Protein AF-A0A645EIB6-F1 (afdb_monomer_lite)

InterPro domains:
  IPR008949 Isoprenoid synthase domain superfamily [G3DSA:1.10.600.10] (2-94)
  IPR008949 Isoprenoid synthase domain superfamily [SSF48576] (3-93)

Sequence (95 aa):
MCNKKTFLLINSLVKSNNEQKIILQKWLSATEYVPQEKIAAVKSVYDELGIRMYCEQQIEMYCERAENCLMQLNVPDERKLQLKDIIYNLREREV

pLDDT: mean 89.49, std 8.46, range [50.19, 95.94]

Radius of gyration: 18.67 Å; chains: 1; bounding box: 37×23×54 Å

Foldseek 3Di:
DDPDPDPLLVVLCVQDDPVLVVQSVCLNPDPDDDPVVSCVSSVVSSVVSVVVVVVLVVLVVVLVVQVVVLVPDPDPCVVCVVVNVVSVCSNPDDD

Structure (mmCIF, N/CA/C/O backbone):
data_AF-A0A645EIB6-F1
#
_entry.id   AF-A0A645EIB6-F1
#
loop_
_atom_site.group_PDB
_atom_site.id
_atom_site.type_symbol
_atom_site.label_atom_id
_atom_site.label_alt_id
_atom_site.label_comp_id
_atom_site.label_asym_id
_atom_site.label_entity_id
_atom_site.label_seq_id
_atom_site.pdbx_PDB_ins_code
_atom_site.Cartn_x
_atom_site.Cartn_y
_atom_site.Cartn_z
_atom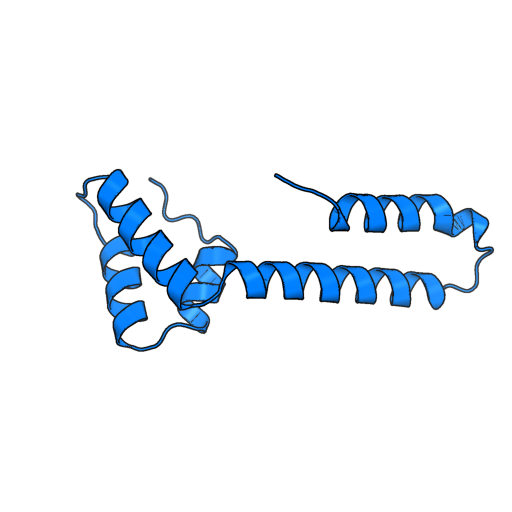_site.occupancy
_atom_site.B_iso_or_equiv
_atom_site.auth_seq_id
_atom_site.auth_comp_id
_atom_site.auth_asym_id
_atom_site.auth_atom_id
_atom_site.pdbx_PDB_model_num
ATOM 1 N N . MET A 1 1 ? 8.146 11.993 -15.883 1.00 51.78 1 MET A N 1
ATOM 2 C CA . MET A 1 1 ? 7.489 11.473 -14.658 1.00 51.78 1 MET A CA 1
ATOM 3 C C . MET A 1 1 ? 8.485 11.517 -13.507 1.00 51.78 1 MET A C 1
ATOM 5 O O . MET A 1 1 ? 9.574 10.979 -13.662 1.00 51.78 1 MET A O 1
ATOM 9 N N . CYS A 1 2 ? 8.160 12.169 -12.387 1.00 58.25 2 CYS A N 1
ATOM 10 C CA . CYS A 1 2 ? 9.039 12.209 -11.213 1.00 58.25 2 CYS A CA 1
ATOM 11 C C . CYS A 1 2 ? 9.128 10.815 -10.572 1.00 58.25 2 CYS A C 1
ATOM 13 O O . CYS A 1 2 ? 8.092 10.219 -10.281 1.00 58.25 2 CYS A O 1
ATOM 15 N N . ASN A 1 3 ? 10.341 10.309 -10.320 1.00 67.69 3 ASN A N 1
ATOM 16 C CA . ASN A 1 3 ? 10.599 9.060 -9.587 1.00 67.69 3 ASN A CA 1
ATOM 17 C C . ASN A 1 3 ? 10.260 9.224 -8.093 1.00 67.69 3 ASN A C 1
ATOM 19 O O . ASN A 1 3 ? 11.132 9.190 -7.222 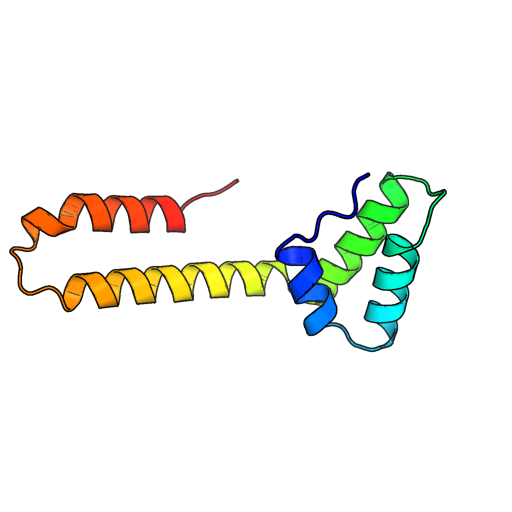1.00 67.69 3 ASN A O 1
ATOM 23 N N . LYS A 1 4 ? 8.984 9.485 -7.791 1.00 76.25 4 LYS A N 1
ATOM 24 C CA . LYS A 1 4 ? 8.501 9.686 -6.428 1.00 76.25 4 LYS A CA 1
ATOM 25 C C . LYS A 1 4 ? 8.762 8.405 -5.641 1.00 76.25 4 LYS A C 1
ATOM 27 O O . LYS A 1 4 ? 8.378 7.320 -6.069 1.00 76.25 4 LYS A O 1
ATOM 32 N N . LYS A 1 5 ? 9.405 8.542 -4.483 1.00 85.31 5 LYS A N 1
ATOM 33 C CA . LYS A 1 5 ? 9.647 7.442 -3.541 1.00 85.31 5 LYS A CA 1
ATOM 34 C C . LYS A 1 5 ? 8.326 7.063 -2.861 1.00 85.31 5 LYS A C 1
ATOM 36 O O . LYS A 1 5 ? 8.062 7.470 -1.735 1.00 85.31 5 LYS A O 1
ATOM 41 N N . THR A 1 6 ? 7.444 6.387 -3.594 1.00 89.81 6 THR A N 1
ATOM 42 C CA . THR A 1 6 ? 6.129 5.955 -3.106 1.00 89.81 6 THR A CA 1
ATOM 43 C C . THR A 1 6 ? 6.242 4.672 -2.291 1.00 89.81 6 THR A C 1
ATOM 45 O O . THR A 1 6 ? 7.188 3.904 -2.456 1.00 89.81 6 THR A O 1
ATOM 48 N N . PHE A 1 7 ? 5.243 4.412 -1.445 1.00 88.69 7 PHE A N 1
ATOM 49 C CA . PHE A 1 7 ? 5.145 3.163 -0.688 1.00 88.69 7 PHE A CA 1
ATOM 50 C C . PHE A 1 7 ? 5.238 1.931 -1.602 1.00 88.69 7 PHE A C 1
ATOM 52 O O . PHE A 1 7 ? 6.006 1.017 -1.315 1.00 88.69 7 PHE A O 1
ATOM 59 N N . LEU A 1 8 ? 4.523 1.947 -2.735 1.00 89.62 8 LEU A N 1
ATOM 60 C CA . LEU A 1 8 ? 4.552 0.876 -3.737 1.00 89.62 8 LEU A CA 1
ATOM 61 C C . LEU A 1 8 ? 5.975 0.624 -4.245 1.00 89.62 8 LEU A C 1
ATOM 63 O O . LEU A 1 8 ? 6.452 -0.507 -4.207 1.00 89.62 8 LEU A O 1
ATOM 67 N N . LEU A 1 9 ? 6.682 1.681 -4.654 1.00 90.81 9 LEU A N 1
ATOM 68 C CA . LEU A 1 9 ? 8.025 1.558 -5.213 1.00 90.81 9 LEU A CA 1
ATOM 69 C C . LEU A 1 9 ? 9.033 1.052 -4.178 1.00 90.81 9 LEU A C 1
ATOM 71 O O . LEU A 1 9 ? 9.823 0.158 -4.472 1.00 90.81 9 LEU A O 1
ATOM 75 N N . ILE A 1 10 ? 9.000 1.607 -2.964 1.00 91.88 10 ILE A N 1
ATOM 76 C CA . ILE A 1 10 ? 9.918 1.220 -1.886 1.00 91.88 10 ILE A CA 1
ATOM 77 C C . ILE A 1 10 ? 9.718 -0.256 -1.534 1.00 91.88 10 ILE A C 1
ATOM 79 O O . ILE A 1 10 ? 10.686 -1.014 -1.505 1.00 91.88 10 ILE A O 1
ATOM 83 N N . ASN A 1 11 ? 8.472 -0.688 -1.325 1.00 91.69 11 ASN A N 1
ATOM 84 C CA . ASN A 1 11 ? 8.190 -2.082 -0.980 1.00 91.69 11 ASN A CA 1
ATOM 85 C C . ASN A 1 11 ? 8.507 -3.037 -2.134 1.00 91.69 11 ASN A C 1
ATOM 87 O O . ASN A 1 11 ? 9.007 -4.132 -1.887 1.00 91.69 11 ASN A O 1
ATOM 91 N N . SER A 1 12 ? 8.313 -2.608 -3.381 1.00 91.50 12 SER A N 1
ATOM 92 C CA . SER A 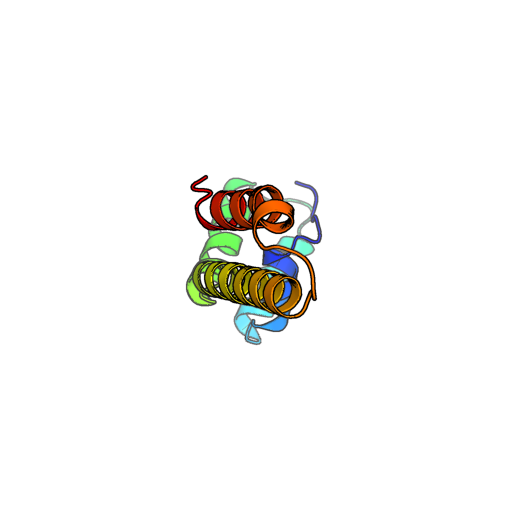1 12 ? 8.710 -3.395 -4.553 1.00 91.50 12 SER A CA 1
ATOM 93 C C . SER A 1 12 ? 10.219 -3.590 -4.622 1.00 91.50 12 SER A C 1
ATOM 95 O O . SER A 1 12 ? 10.684 -4.698 -4.862 1.00 91.50 12 SER A O 1
ATOM 97 N N . LEU A 1 13 ? 11.014 -2.555 -4.340 1.00 91.25 13 LEU A N 1
ATOM 98 C CA . LEU A 1 13 ? 12.477 -2.664 -4.292 1.00 91.25 13 LEU A CA 1
ATOM 99 C C . LEU A 1 13 ? 12.966 -3.565 -3.148 1.00 91.25 13 LEU A C 1
ATOM 101 O O . LEU A 1 13 ? 13.962 -4.268 -3.305 1.00 91.25 13 LEU A O 1
ATOM 105 N N . VAL A 1 14 ? 12.276 -3.562 -2.006 1.00 92.12 14 VAL A N 1
ATOM 106 C CA . VAL A 1 14 ? 12.617 -4.426 -0.864 1.00 92.12 14 VAL A CA 1
ATOM 107 C C . VAL A 1 14 ? 12.294 -5.893 -1.161 1.00 92.12 14 VAL A C 1
ATOM 109 O O . VAL A 1 14 ? 13.102 -6.764 -0.847 1.00 92.12 14 VAL A O 1
ATOM 112 N N . LYS A 1 15 ? 11.137 -6.165 -1.775 1.00 91.06 15 LYS A N 1
ATOM 113 C CA . LYS A 1 15 ? 10.627 -7.527 -2.014 1.00 91.06 15 LYS A CA 1
ATOM 114 C C . LYS A 1 15 ? 11.097 -8.161 -3.325 1.00 91.06 15 LYS A C 1
ATOM 116 O O . LYS A 1 15 ? 10.954 -9.366 -3.487 1.00 91.06 15 LYS A O 1
ATOM 121 N N . SER A 1 16 ? 11.650 -7.375 -4.245 1.00 93.62 16 SER A N 1
ATOM 122 C CA . SER A 1 16 ? 12.102 -7.860 -5.551 1.00 93.62 16 SER A CA 1
ATOM 123 C C . SER A 1 16 ? 13.293 -8.805 -5.473 1.00 93.62 16 SER A C 1
ATOM 125 O O . SER A 1 16 ? 14.252 -8.594 -4.716 1.00 93.62 16 SER A O 1
ATOM 127 N N . ASN A 1 17 ? 13.247 -9.824 -6.331 1.00 93.44 17 ASN A N 1
ATOM 128 C CA . ASN A 1 17 ? 14.410 -10.635 -6.659 1.00 93.44 17 ASN A CA 1
ATOM 129 C C . ASN A 1 17 ? 15.405 -9.830 -7.525 1.00 93.44 17 ASN A C 1
ATOM 131 O O . ASN A 1 17 ? 15.168 -8.671 -7.878 1.00 93.44 17 ASN A O 1
ATOM 135 N N . ASN A 1 18 ? 16.547 -10.430 -7.863 1.00 93.06 18 ASN A N 1
ATOM 136 C CA . ASN A 1 18 ? 17.600 -9.731 -8.605 1.00 93.06 18 ASN A CA 1
ATOM 137 C C . ASN A 1 18 ? 17.148 -9.270 -10.003 1.00 93.06 18 ASN A C 1
ATOM 139 O O . ASN A 1 18 ? 17.478 -8.156 -10.403 1.00 93.06 18 ASN A O 1
ATOM 143 N N . GLU A 1 19 ? 16.360 -10.072 -10.720 1.00 92.94 19 GLU A N 1
ATOM 144 C CA . GLU A 1 19 ? 15.870 -9.737 -12.065 1.00 92.94 19 GLU A CA 1
ATOM 145 C C . GLU A 1 19 ? 14.891 -8.557 -12.026 1.00 92.94 19 GLU A C 1
ATOM 147 O O . GLU A 1 19 ? 15.048 -7.569 -12.747 1.00 92.94 19 GLU A O 1
ATOM 152 N N . GLN A 1 20 ? 13.937 -8.598 -11.099 1.00 92.81 20 GLN A N 1
ATOM 153 C CA . GLN A 1 20 ? 12.963 -7.531 -10.878 1.00 92.81 20 GLN A CA 1
ATOM 154 C C . GLN A 1 20 ? 13.638 -6.230 -10.427 1.00 92.81 20 GLN A C 1
ATOM 156 O O . GLN A 1 20 ? 13.257 -5.147 -10.874 1.00 92.81 20 GLN A O 1
ATOM 161 N N . LYS A 1 21 ? 14.687 -6.310 -9.593 1.00 93.12 21 LYS A N 1
ATOM 162 C CA . LYS A 1 21 ? 15.492 -5.139 -9.204 1.00 93.12 21 LYS A CA 1
ATOM 163 C C . LYS A 1 21 ? 16.166 -4.491 -10.402 1.00 93.12 21 LYS A C 1
ATOM 165 O O . LYS A 1 21 ? 16.135 -3.267 -10.499 1.00 93.12 21 LYS A O 1
ATOM 170 N N . ILE A 1 22 ? 16.737 -5.280 -11.310 1.00 93.50 22 ILE A N 1
ATOM 171 C CA . ILE A 1 22 ? 17.366 -4.766 -12.534 1.00 93.50 22 ILE A CA 1
ATOM 172 C C . ILE A 1 22 ? 16.328 -4.030 -13.389 1.00 93.50 22 ILE A C 1
ATOM 174 O O . ILE A 1 22 ? 16.586 -2.909 -13.831 1.00 93.50 22 ILE A O 1
ATOM 178 N N . ILE A 1 23 ? 15.133 -4.607 -13.562 1.00 91.44 23 ILE A N 1
ATOM 179 C CA . ILE A 1 23 ? 14.034 -3.975 -14.308 1.00 91.44 23 ILE A CA 1
ATOM 180 C C . ILE A 1 23 ? 13.627 -2.648 -13.652 1.00 91.44 23 ILE A C 1
ATOM 182 O O . ILE A 1 23 ? 13.578 -1.615 -14.325 1.00 91.44 23 ILE A O 1
ATOM 186 N N . LEU A 1 24 ? 13.379 -2.640 -12.338 1.00 91.50 24 LEU A N 1
ATOM 187 C CA . LEU A 1 24 ? 12.999 -1.428 -11.607 1.00 91.50 24 LEU A CA 1
ATOM 188 C C . LEU A 1 24 ? 14.092 -0.356 -11.684 1.00 91.50 24 LEU A C 1
ATOM 190 O O . LEU A 1 24 ? 13.794 0.804 -11.962 1.00 91.50 24 LEU A O 1
ATOM 194 N N . GLN A 1 25 ? 15.359 -0.727 -11.488 1.00 91.38 25 GLN A N 1
ATOM 195 C CA . GLN A 1 25 ? 16.486 0.204 -11.559 1.00 91.38 25 GLN A CA 1
ATOM 196 C C . GLN A 1 25 ? 16.652 0.799 -12.956 1.00 91.38 25 GLN A C 1
ATOM 198 O O . GLN A 1 25 ? 16.816 2.013 -13.057 1.00 91.38 25 GLN A O 1
ATOM 203 N N . LYS A 1 26 ? 16.522 -0.011 -14.018 1.00 91.94 26 LYS A N 1
ATOM 204 C CA . LYS A 1 26 ? 16.535 0.459 -15.413 1.00 91.94 26 LYS A CA 1
ATOM 205 C C . LYS A 1 26 ? 15.500 1.563 -15.631 1.00 91.94 26 LYS A C 1
ATOM 207 O O . LYS A 1 26 ? 15.813 2.609 -16.191 1.00 91.94 26 LYS A O 1
ATOM 212 N N . TRP A 1 27 ? 14.268 1.358 -15.167 1.00 90.94 27 TRP A N 1
ATOM 213 C CA . TRP A 1 27 ? 13.198 2.345 -15.338 1.00 90.94 27 TRP A CA 1
ATOM 214 C C . TRP A 1 27 ? 13.336 3.572 -14.432 1.00 90.94 27 TRP A C 1
ATOM 216 O O . TRP A 1 27 ? 12.834 4.648 -14.775 1.00 90.94 27 TRP A O 1
ATOM 226 N N . LEU A 1 28 ? 13.998 3.439 -13.281 1.00 88.31 28 LEU A N 1
ATOM 227 C CA . LEU A 1 28 ? 14.288 4.557 -12.383 1.00 88.31 28 LEU A CA 1
ATOM 228 C C . LEU A 1 28 ? 15.434 5.437 -12.894 1.00 88.31 28 LEU A C 1
ATOM 230 O O . LEU A 1 28 ? 15.372 6.649 -12.698 1.00 88.31 28 LEU A O 1
ATOM 234 N N . SER A 1 29 ? 16.445 4.867 -13.548 1.00 88.50 29 SER A N 1
ATOM 235 C CA . SER A 1 29 ? 17.580 5.618 -14.101 1.00 88.50 29 SER A CA 1
ATOM 236 C C . SER A 1 29 ? 17.344 6.151 -15.517 1.00 88.50 29 SER A C 1
ATOM 238 O O . SER A 1 29 ? 18.067 7.049 -15.942 1.00 88.50 29 SER A O 1
ATOM 240 N N . ALA A 1 30 ? 16.338 5.641 -16.236 1.00 88.50 30 ALA A N 1
ATOM 241 C CA . ALA A 1 30 ? 16.009 6.093 -17.584 1.00 88.50 30 ALA A CA 1
ATOM 242 C C . ALA A 1 30 ? 15.690 7.600 -17.625 1.00 88.50 30 ALA A C 1
ATOM 244 O O . ALA A 1 30 ? 14.780 8.079 -16.941 1.00 88.50 30 ALA A O 1
ATOM 245 N N . THR A 1 31 ? 16.427 8.334 -18.458 1.00 82.62 31 THR A N 1
ATOM 246 C CA . THR A 1 31 ? 16.225 9.764 -18.739 1.00 82.62 31 THR A CA 1
ATOM 247 C C . THR A 1 31 ? 15.290 9.983 -19.926 1.00 82.62 31 THR A C 1
ATOM 249 O O . THR A 1 31 ? 14.465 10.892 -19.891 1.00 82.62 31 THR A O 1
ATOM 252 N N . GLU A 1 32 ? 15.362 9.102 -20.925 1.00 84.81 32 GLU A N 1
ATOM 253 C CA . GLU A 1 32 ? 14.504 9.077 -22.110 1.00 84.81 32 GLU A CA 1
ATOM 254 C C . GLU A 1 32 ? 13.740 7.753 -22.159 1.00 84.81 32 GLU A C 1
ATOM 256 O O . GLU A 1 32 ? 14.328 6.676 -22.062 1.00 84.81 32 GLU A O 1
ATOM 261 N N . TYR A 1 33 ? 12.413 7.827 -22.236 1.00 87.06 33 TYR A N 1
ATOM 262 C CA . TYR A 1 33 ? 11.543 6.655 -22.289 1.00 87.06 33 TYR A CA 1
ATOM 263 C C . TYR A 1 33 ? 10.138 7.036 -22.744 1.00 87.06 33 TYR A C 1
ATOM 265 O O . TYR A 1 33 ? 9.675 8.155 -22.506 1.00 87.06 33 TYR A O 1
ATOM 273 N N . VAL A 1 34 ? 9.418 6.067 -23.309 1.00 88.62 34 VAL A N 1
ATOM 274 C CA . VAL A 1 34 ? 7.979 6.188 -23.541 1.00 88.62 34 VAL A CA 1
ATOM 275 C C . VAL A 1 34 ? 7.258 5.995 -22.200 1.00 88.62 34 VAL A C 1
ATOM 277 O O . VAL A 1 34 ? 7.403 4.944 -21.569 1.00 88.62 34 VAL A O 1
ATOM 280 N N . PRO A 1 35 ? 6.470 6.976 -21.715 1.00 86.75 35 PRO A N 1
ATOM 281 C CA . PRO A 1 35 ? 5.830 6.884 -20.403 1.00 86.75 35 PRO A CA 1
ATOM 282 C C . PRO A 1 35 ? 4.952 5.640 -20.230 1.00 86.75 35 PRO A C 1
ATOM 284 O O . PRO A 1 35 ? 4.959 5.036 -19.162 1.00 86.75 35 PRO A O 1
ATOM 287 N N . GLN A 1 36 ? 4.230 5.235 -21.277 1.00 89.56 36 GLN A N 1
ATOM 288 C CA . GLN A 1 36 ? 3.353 4.062 -21.239 1.00 89.56 36 GLN A CA 1
ATOM 289 C C . GLN A 1 36 ? 4.129 2.756 -21.042 1.00 89.56 36 GLN A C 1
ATOM 291 O O . GLN A 1 36 ? 3.718 1.930 -20.232 1.00 89.56 36 GLN A O 1
ATOM 296 N N . GLU A 1 37 ? 5.278 2.600 -21.702 1.00 91.06 37 GLU A N 1
ATOM 297 C CA . GLU A 1 37 ? 6.133 1.417 -21.549 1.00 91.06 37 GLU A CA 1
ATOM 298 C C . GLU A 1 37 ? 6.686 1.311 -20.127 1.00 91.06 37 GLU A C 1
ATOM 300 O O . GLU A 1 37 ? 6.639 0.242 -19.517 1.00 91.06 37 GLU A O 1
ATOM 305 N N . LYS A 1 38 ? 7.129 2.441 -19.555 1.00 89.50 38 LYS A N 1
ATOM 306 C CA . LYS A 1 38 ? 7.585 2.493 -18.161 1.00 89.50 38 LYS A CA 1
ATOM 307 C C . LYS A 1 38 ? 6.475 2.087 -17.195 1.00 89.50 38 LYS A C 1
ATOM 309 O O . LYS A 1 38 ? 6.720 1.304 -16.281 1.00 89.50 38 LYS A O 1
ATOM 314 N N . ILE A 1 39 ? 5.266 2.624 -17.375 1.00 89.94 39 ILE A N 1
ATOM 315 C CA . ILE A 1 39 ? 4.120 2.302 -16.514 1.00 89.94 39 ILE A CA 1
ATOM 316 C C . ILE A 1 39 ? 3.786 0.815 -16.619 1.00 89.94 39 ILE A C 1
ATOM 318 O O . ILE A 1 39 ? 3.643 0.168 -15.586 1.00 89.94 39 ILE A O 1
ATOM 322 N N . ALA A 1 40 ? 3.697 0.271 -17.835 1.00 92.88 40 ALA A N 1
ATOM 323 C CA . ALA A 1 40 ? 3.373 -1.134 -18.060 1.00 92.88 40 ALA A CA 1
ATOM 324 C C . ALA A 1 40 ? 4.407 -2.065 -17.411 1.00 92.88 40 ALA A C 1
ATOM 326 O O . ALA A 1 40 ? 4.037 -2.980 -16.677 1.00 92.88 40 ALA A O 1
ATOM 327 N N . ALA A 1 41 ? 5.698 -1.790 -17.606 1.00 91.56 41 ALA A N 1
ATOM 328 C CA . ALA A 1 41 ? 6.762 -2.616 -17.053 1.00 91.56 41 ALA A CA 1
ATOM 329 C C . ALA A 1 41 ? 6.836 -2.541 -15.519 1.00 91.56 41 ALA A C 1
ATOM 331 O O . ALA A 1 41 ? 6.943 -3.570 -14.857 1.00 91.56 41 ALA A O 1
ATOM 332 N N . VAL A 1 42 ? 6.736 -1.342 -14.931 1.00 91.25 42 VAL A N 1
ATOM 333 C CA . VAL A 1 42 ? 6.723 -1.186 -13.464 1.00 91.25 42 VAL A CA 1
ATOM 334 C C . VAL A 1 42 ? 5.474 -1.832 -12.858 1.00 91.25 42 VAL A C 1
ATOM 336 O O . VAL A 1 42 ? 5.570 -2.463 -11.809 1.00 91.25 42 VAL A O 1
ATOM 339 N N . LYS A 1 43 ? 4.317 -1.726 -13.526 1.00 91.69 43 LYS A N 1
ATOM 340 C CA . LYS A 1 43 ? 3.076 -2.370 -13.084 1.00 91.69 43 LYS A CA 1
ATOM 341 C C . LYS A 1 43 ? 3.179 -3.897 -13.122 1.00 91.69 43 LYS A C 1
ATOM 343 O O . LYS A 1 43 ? 2.812 -4.520 -12.137 1.00 91.69 43 LYS A O 1
ATOM 348 N N . SER A 1 44 ? 3.761 -4.479 -14.175 1.00 94.06 44 SER A N 1
ATOM 349 C CA . SER A 1 44 ? 4.012 -5.929 -14.248 1.00 94.06 44 SER A CA 1
ATOM 350 C C . SER A 1 44 ? 4.829 -6.419 -13.055 1.00 94.06 44 SER A C 1
ATOM 352 O O . SER A 1 44 ? 4.457 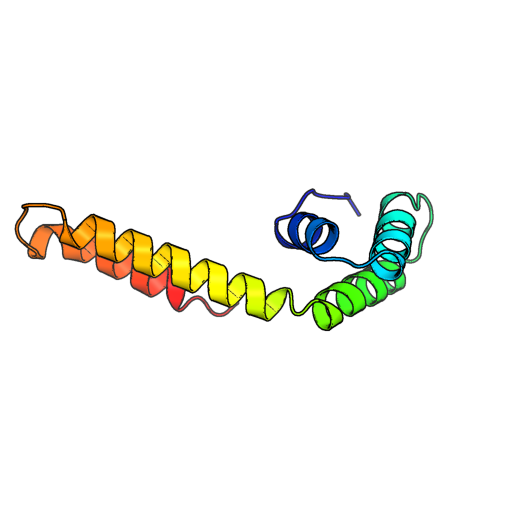-7.391 -12.407 1.00 94.06 44 SER A O 1
ATOM 354 N N . VAL A 1 45 ? 5.893 -5.692 -12.690 1.00 94.00 45 VAL A N 1
ATOM 355 C CA . VAL A 1 45 ? 6.704 -6.040 -11.513 1.00 94.00 45 VAL A CA 1
ATOM 356 C C . VAL A 1 45 ? 5.887 -5.945 -10.219 1.00 94.00 45 VAL A C 1
ATOM 358 O O . VAL A 1 45 ? 6.053 -6.772 -9.328 1.00 94.00 45 VAL A O 1
ATOM 361 N N . TYR A 1 46 ? 4.996 -4.958 -10.087 1.00 93.56 46 TYR A N 1
ATOM 362 C CA . TYR A 1 46 ? 4.121 -4.851 -8.912 1.00 93.56 46 TYR A CA 1
ATOM 363 C C . TYR A 1 46 ? 3.125 -6.008 -8.817 1.00 93.56 46 TYR A C 1
ATOM 365 O O . TYR A 1 46 ? 2.885 -6.503 -7.712 1.00 93.56 46 TYR A O 1
ATOM 373 N N . ASP A 1 47 ? 2.571 -6.424 -9.954 1.00 93.25 47 ASP A N 1
ATOM 374 C CA . ASP A 1 47 ? 1.621 -7.528 -10.045 1.00 93.25 47 ASP A CA 1
ATOM 375 C C . ASP A 1 47 ? 2.316 -8.862 -9.712 1.00 93.25 47 ASP A C 1
ATOM 377 O O . ASP A 1 47 ? 1.833 -9.603 -8.857 1.00 93.25 47 ASP A O 1
ATOM 381 N N . GLU A 1 48 ? 3.504 -9.120 -10.272 1.00 94.19 48 GLU A N 1
ATOM 382 C CA . GLU A 1 48 ? 4.336 -10.296 -9.956 1.00 94.19 48 GLU A CA 1
ATOM 383 C C . GLU A 1 48 ? 4.722 -10.380 -8.475 1.00 94.19 48 GLU A C 1
ATOM 385 O O . GLU A 1 48 ? 4.776 -11.461 -7.892 1.00 94.19 48 GLU A O 1
ATOM 390 N N . LEU A 1 49 ? 5.002 -9.233 -7.857 1.00 93.00 49 LEU A N 1
ATOM 391 C CA . LEU A 1 49 ? 5.358 -9.143 -6.443 1.00 93.00 49 LEU A CA 1
ATOM 392 C C . LEU A 1 49 ? 4.152 -9.188 -5.501 1.00 93.00 49 LEU A C 1
ATOM 394 O O . LEU A 1 49 ? 4.341 -9.172 -4.282 1.00 93.00 49 LEU A O 1
ATOM 398 N N . GLY A 1 50 ? 2.927 -9.194 -6.032 1.00 93.75 50 GLY A N 1
ATOM 399 C CA . GLY A 1 50 ? 1.711 -9.152 -5.225 1.00 93.75 50 GLY A CA 1
ATOM 400 C C . GLY A 1 50 ? 1.622 -7.894 -4.356 1.00 93.75 50 GLY A C 1
ATOM 401 O O . GLY A 1 50 ? 1.100 -7.943 -3.241 1.00 93.75 50 GLY A O 1
ATOM 402 N N . ILE A 1 51 ? 2.147 -6.757 -4.831 1.00 92.12 51 ILE A N 1
ATOM 403 C CA . ILE A 1 51 ? 2.243 -5.520 -4.036 1.00 92.12 51 ILE A CA 1
ATOM 404 C C . ILE A 1 51 ? 0.868 -5.017 -3.612 1.00 92.12 51 ILE A C 1
ATOM 406 O O . ILE A 1 51 ? 0.731 -4.494 -2.509 1.00 92.12 51 ILE A O 1
ATOM 410 N N . ARG A 1 52 ? -0.151 -5.212 -4.453 1.00 88.94 52 ARG A N 1
ATOM 411 C CA . ARG A 1 52 ? -1.538 -4.886 -4.114 1.00 88.94 52 ARG A CA 1
ATOM 412 C C . ARG A 1 52 ? -2.006 -5.642 -2.869 1.00 88.94 52 ARG A C 1
ATOM 414 O O . ARG A 1 52 ? -2.380 -5.006 -1.892 1.00 88.94 52 ARG A O 1
ATOM 421 N N . MET A 1 53 ? -1.897 -6.970 -2.887 1.00 90.50 53 MET A N 1
ATOM 422 C CA . MET A 1 53 ? -2.273 -7.826 -1.757 1.00 90.50 53 MET A CA 1
ATOM 423 C C . MET A 1 53 ? -1.478 -7.456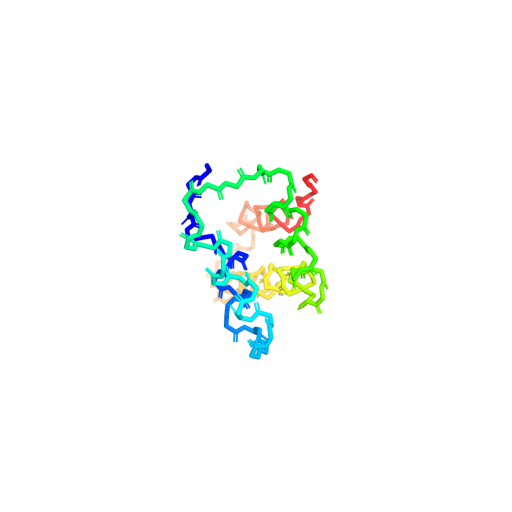 -0.501 1.00 90.50 53 MET A C 1
ATOM 425 O O . MET A 1 53 ? -2.020 -7.373 0.596 1.00 90.50 53 MET A O 1
ATOM 429 N N . TYR A 1 54 ? -0.185 -7.164 -0.657 1.00 91.81 54 TYR A N 1
ATOM 430 C CA . TYR A 1 54 ? 0.634 -6.694 0.454 1.00 91.81 54 TYR A CA 1
ATOM 431 C C . TYR A 1 54 ? 0.132 -5.358 1.022 1.00 91.81 54 TYR A C 1
ATOM 433 O O . TYR A 1 54 ? 0.067 -5.203 2.237 1.00 91.81 54 TYR A O 1
ATOM 441 N N . CYS A 1 55 ? -0.242 -4.393 0.179 1.00 89.69 55 CYS A N 1
ATOM 442 C CA . CYS A 1 55 ? -0.831 -3.134 0.633 1.00 89.69 55 CYS A CA 1
ATOM 443 C C . CYS A 1 55 ? -2.141 -3.357 1.395 1.00 89.69 55 CYS A C 1
ATOM 445 O O . CYS A 1 55 ? -2.299 -2.780 2.466 1.00 89.69 55 CYS A O 1
ATOM 447 N N . GLU A 1 56 ? -3.029 -4.208 0.883 1.00 90.12 56 GLU A N 1
ATOM 448 C CA . GLU A 1 56 ? -4.295 -4.572 1.535 1.00 90.12 56 GLU A CA 1
ATOM 449 C C . GLU A 1 56 ? -4.040 -5.187 2.925 1.00 90.12 56 GLU A C 1
ATOM 451 O O . GLU A 1 56 ? -4.609 -4.740 3.919 1.00 90.12 56 GLU A O 1
ATOM 456 N N . GLN A 1 57 ? -3.073 -6.105 3.038 1.00 92.94 57 GLN A N 1
ATOM 457 C CA . GLN A 1 57 ? -2.654 -6.676 4.326 1.00 92.94 57 GLN A CA 1
ATOM 458 C C . GLN A 1 57 ? -2.078 -5.632 5.290 1.00 92.94 57 GLN A C 1
ATOM 460 O O . GLN A 1 57 ? -2.308 -5.706 6.496 1.00 92.94 57 GLN A O 1
ATOM 465 N N . GLN A 1 58 ? -1.302 -4.664 4.791 1.00 93.50 58 GLN A N 1
ATOM 466 C CA . GLN A 1 58 ? -0.779 -3.593 5.638 1.00 93.50 58 GLN A CA 1
ATOM 467 C C . GLN A 1 58 ? -1.902 -2.677 6.135 1.00 93.50 58 GLN A C 1
ATOM 469 O O . GLN A 1 58 ? -1.875 -2.288 7.301 1.00 93.50 58 GLN A O 1
ATOM 474 N N . ILE A 1 59 ? -2.886 -2.355 5.287 1.00 91.44 59 ILE A N 1
ATOM 475 C CA . ILE A 1 59 ? -4.064 -1.569 5.679 1.00 91.44 59 ILE A CA 1
ATOM 476 C C . ILE A 1 59 ? -4.803 -2.277 6.815 1.00 91.44 59 ILE A C 1
ATOM 478 O O . ILE A 1 59 ? -5.021 -1.654 7.855 1.00 91.44 59 ILE A O 1
ATOM 482 N N . GLU A 1 60 ? -5.104 -3.568 6.656 1.00 92.50 60 GLU A N 1
ATOM 483 C CA . GLU A 1 60 ? -5.800 -4.352 7.682 1.00 92.50 60 GLU A CA 1
ATOM 484 C C . GLU A 1 60 ? -5.014 -4.367 8.997 1.00 92.50 60 GLU A C 1
ATOM 486 O O . GLU A 1 60 ? -5.522 -3.943 10.033 1.00 92.50 60 GLU A O 1
ATOM 491 N N . MET A 1 61 ? -3.724 -4.718 8.941 1.00 95.06 61 MET A N 1
ATOM 492 C CA . MET A 1 61 ? -2.846 -4.751 10.114 1.00 95.06 61 MET A CA 1
ATOM 493 C C . MET A 1 61 ? -2.825 -3.409 10.867 1.00 95.06 61 MET A C 1
ATOM 495 O O . MET A 1 61 ? -2.835 -3.379 12.100 1.00 95.06 61 MET A O 1
ATOM 499 N N . TYR A 1 62 ? -2.747 -2.277 10.160 1.00 95.12 62 TYR A N 1
ATOM 500 C CA . TYR A 1 62 ? -2.745 -0.968 10.815 1.00 95.12 62 TYR A CA 1
ATOM 501 C C . TYR A 1 62 ? -4.119 -0.592 11.386 1.00 95.12 62 TYR A C 1
ATOM 503 O O . TYR A 1 62 ? -4.157 0.024 12.454 1.00 95.12 62 TYR A O 1
ATOM 511 N N . CYS A 1 63 ? -5.221 -0.988 10.742 1.00 93.50 63 CYS A N 1
ATOM 512 C CA . CYS A 1 63 ? -6.572 -0.782 11.269 1.00 93.50 63 CYS A CA 1
ATOM 513 C C . CYS A 1 63 ? -6.803 -1.604 12.543 1.00 93.50 63 CYS A C 1
ATOM 515 O O . CYS A 1 63 ? -7.184 -1.039 13.567 1.00 93.50 63 CYS A O 1
ATOM 517 N N . GLU A 1 64 ? -6.448 -2.891 12.540 1.00 94.62 64 GLU A N 1
ATOM 518 C CA . GLU A 1 64 ? -6.514 -3.751 13.730 1.00 94.62 64 GLU A CA 1
ATOM 519 C C . GLU A 1 64 ? -5.674 -3.188 14.882 1.00 94.62 64 GLU A C 1
ATOM 521 O O . GLU A 1 64 ? -6.094 -3.176 16.042 1.00 94.62 64 GLU A O 1
ATOM 526 N N . ARG A 1 65 ? -4.468 -2.681 14.593 1.00 95.94 65 ARG A N 1
ATOM 527 C CA . ARG A 1 65 ? -3.630 -2.028 15.611 1.00 95.94 65 ARG A CA 1
ATOM 528 C C . ARG A 1 65 ? -4.300 -0.781 16.180 1.00 95.94 65 ARG A C 1
ATOM 530 O O . ARG A 1 65 ? -4.225 -0.567 17.389 1.00 95.94 65 ARG A O 1
ATOM 537 N N . ALA A 1 66 ? -4.941 0.030 15.344 1.00 94.00 66 ALA A N 1
ATOM 538 C CA . ALA A 1 66 ? -5.662 1.215 15.795 1.00 94.00 66 ALA A CA 1
ATOM 539 C C . ALA A 1 66 ? -6.854 0.843 16.694 1.00 94.00 66 ALA A C 1
ATOM 541 O O . ALA A 1 66 ? -7.021 1.436 17.761 1.00 94.00 66 ALA A O 1
ATOM 542 N N . GLU A 1 67 ? -7.629 -0.178 16.322 1.00 92.94 67 GLU A N 1
ATOM 543 C CA . GLU A 1 67 ? -8.734 -0.700 17.136 1.00 92.94 67 GLU A CA 1
ATOM 544 C C . GLU A 1 67 ? -8.247 -1.220 18.493 1.00 92.94 67 GLU A C 1
ATOM 546 O O . GLU A 1 67 ? -8.785 -0.837 19.535 1.00 92.94 67 GLU A O 1
ATOM 551 N N . ASN A 1 68 ? -7.172 -2.013 18.502 1.00 95.00 68 ASN A N 1
ATOM 552 C CA . ASN A 1 68 ? -6.557 -2.519 19.730 1.00 95.00 68 ASN A CA 1
ATOM 553 C C . ASN A 1 68 ? -6.092 -1.383 20.653 1.00 95.00 68 ASN A C 1
ATOM 555 O O . ASN A 1 68 ? -6.307 -1.444 21.866 1.00 95.00 68 ASN A O 1
ATOM 559 N N . CYS A 1 69 ? -5.500 -0.322 20.097 1.00 94.44 69 CYS A N 1
ATOM 560 C CA . CYS A 1 69 ? -5.140 0.869 20.866 1.00 94.44 69 CYS A CA 1
ATOM 561 C C . CYS A 1 69 ? -6.374 1.537 21.494 1.00 94.44 69 CYS A C 1
ATOM 563 O O . CYS A 1 69 ? -6.326 1.921 22.661 1.00 94.44 69 CYS A O 1
ATOM 565 N N . LEU A 1 70 ? -7.492 1.647 20.764 1.00 92.94 70 LEU A N 1
ATOM 566 C CA . LEU A 1 70 ? -8.735 2.217 21.298 1.00 92.94 70 LEU A CA 1
ATOM 567 C C . LEU A 1 70 ? -9.344 1.356 22.410 1.00 92.94 70 LEU A C 1
ATOM 569 O O . LEU A 1 70 ? -9.875 1.895 23.387 1.00 92.94 70 LEU A O 1
ATOM 573 N N . MET A 1 71 ? -9.277 0.030 22.291 1.00 91.25 71 MET A N 1
ATOM 574 C CA . MET A 1 71 ? -9.787 -0.883 23.319 1.00 91.25 71 MET A CA 1
ATOM 575 C C . MET A 1 71 ? -9.038 -0.732 24.645 1.00 91.25 71 MET A C 1
ATOM 577 O O . MET A 1 71 ? -9.670 -0.755 25.697 1.00 91.25 71 MET A O 1
ATOM 581 N N . GLN A 1 72 ? -7.726 -0.491 24.601 1.00 94.88 72 GLN A N 1
ATOM 582 C CA . GLN A 1 72 ? -6.891 -0.313 25.796 1.00 94.88 72 GLN A CA 1
ATOM 583 C C . GLN A 1 72 ? -7.163 0.996 26.559 1.00 94.88 72 GLN A C 1
ATOM 585 O O . GLN A 1 72 ? -6.738 1.141 27.705 1.00 94.88 72 GLN A O 1
ATOM 590 N N . LEU A 1 73 ? -7.875 1.958 25.963 1.00 93.38 73 LEU A N 1
ATOM 591 C CA . LEU A 1 73 ? -8.220 3.206 26.641 1.00 93.38 73 LEU A CA 1
ATOM 592 C C . LEU A 1 73 ? -9.329 2.980 27.676 1.00 93.38 73 LEU A C 1
ATOM 594 O O . LEU A 1 73 ? -10.439 2.566 27.332 1.00 93.38 73 LEU A O 1
ATOM 598 N N . ASN A 1 74 ? -9.065 3.347 28.930 1.00 93.62 74 ASN A N 1
ATOM 599 C CA . ASN A 1 74 ? -10.042 3.298 30.020 1.00 93.62 74 ASN A CA 1
ATOM 600 C C . ASN A 1 74 ? -10.972 4.528 30.008 1.00 93.62 74 ASN A C 1
ATOM 602 O O . ASN A 1 74 ? -10.945 5.370 30.904 1.00 93.62 74 ASN A O 1
ATOM 606 N N . VAL A 1 75 ? -11.752 4.667 28.937 1.00 93.50 75 VAL A N 1
ATOM 607 C CA . VAL A 1 75 ? -12.776 5.707 28.770 1.00 93.50 75 VAL A CA 1
ATOM 608 C C . VAL A 1 75 ? -14.080 5.068 28.295 1.00 93.50 75 VAL A C 1
ATOM 610 O O . VAL A 1 75 ? -14.018 4.024 27.640 1.00 93.50 75 VAL A O 1
ATOM 613 N N . PRO A 1 76 ? -15.246 5.686 28.566 1.00 93.25 76 PRO A N 1
ATOM 614 C CA . PRO A 1 76 ? -16.518 5.200 28.045 1.00 93.25 76 PRO A CA 1
ATOM 615 C C . PRO A 1 76 ? -16.477 5.031 26.524 1.00 93.25 76 PRO A C 1
ATOM 617 O O . PRO A 1 76 ? -15.959 5.900 25.816 1.00 93.25 76 PRO A O 1
ATOM 620 N N . ASP A 1 77 ? -17.048 3.937 26.022 1.00 89.06 77 ASP A N 1
ATOM 621 C CA . ASP A 1 77 ? -17.001 3.586 24.598 1.00 89.06 77 ASP A CA 1
ATOM 622 C C . ASP A 1 77 ? -17.661 4.630 23.692 1.00 89.06 77 ASP A C 1
ATOM 624 O O . ASP A 1 77 ? -17.213 4.824 22.562 1.00 89.06 77 ASP A O 1
ATOM 628 N N . GLU A 1 78 ? -18.640 5.376 24.205 1.00 92.50 78 GLU A N 1
ATOM 629 C CA . GLU A 1 78 ? -19.266 6.512 23.517 1.00 92.50 78 GLU A CA 1
ATOM 630 C C . GLU A 1 78 ? -18.234 7.539 23.032 1.00 92.50 78 GLU A C 1
ATOM 632 O O . GLU A 1 78 ? -18.343 8.075 21.930 1.00 92.50 78 GLU A O 1
ATOM 637 N N . ARG A 1 79 ? -17.169 7.764 23.816 1.00 92.44 79 ARG A N 1
ATOM 638 C CA . ARG A 1 79 ? -16.090 8.697 23.457 1.00 92.44 79 ARG A CA 1
ATOM 639 C C . ARG A 1 79 ? -15.170 8.156 22.366 1.00 92.44 79 ARG A C 1
ATOM 641 O O . ARG A 1 79 ? -14.414 8.922 21.778 1.00 92.44 79 ARG A O 1
ATOM 648 N N . LYS A 1 80 ? -15.217 6.849 22.099 1.00 92.88 80 LYS A N 1
ATOM 649 C CA . LYS A 1 80 ? -14.409 6.178 21.071 1.00 92.88 80 LYS A CA 1
ATOM 650 C C . LYS A 1 80 ? -15.150 6.059 19.738 1.00 92.88 80 LYS A C 1
ATOM 652 O O . LYS A 1 80 ? -14.507 5.758 18.737 1.00 92.88 80 LYS A O 1
ATOM 657 N N . LEU A 1 81 ? -16.467 6.297 19.705 1.00 93.06 81 LEU A N 1
ATOM 658 C CA . LEU A 1 81 ? -17.313 6.076 18.524 1.00 93.06 81 LEU A CA 1
ATOM 659 C C . LEU A 1 81 ? -16.811 6.818 17.282 1.00 93.06 81 LEU A C 1
ATOM 661 O O . LEU A 1 81 ? -16.666 6.203 16.233 1.00 93.06 81 LEU A O 1
ATOM 665 N N . GLN A 1 82 ? -16.468 8.103 17.411 1.00 93.44 82 GLN A N 1
ATOM 666 C CA . GLN A 1 82 ? -15.969 8.899 16.281 1.00 93.44 82 GLN A CA 1
ATOM 667 C C . GLN A 1 82 ? -14.654 8.348 15.711 1.00 93.44 82 GLN A C 1
ATOM 669 O O . GLN A 1 82 ? -14.446 8.356 14.504 1.00 93.44 82 GLN A O 1
ATOM 674 N N . LEU A 1 83 ? -13.765 7.837 16.567 1.00 93.94 83 LEU A N 1
ATOM 675 C CA . LEU A 1 83 ? -12.497 7.255 16.124 1.00 93.94 83 LEU A CA 1
ATOM 676 C C . LEU A 1 83 ? -12.703 5.880 15.479 1.00 93.94 83 LEU A C 1
ATOM 678 O O . LEU A 1 83 ? -12.053 5.584 14.480 1.00 93.94 83 LEU A O 1
ATOM 682 N N . LYS A 1 84 ? -13.630 5.068 16.006 1.00 92.06 84 LYS A N 1
ATOM 683 C CA . LYS A 1 84 ? -14.029 3.794 15.387 1.00 92.06 84 LYS A CA 1
ATOM 684 C C . LYS A 1 84 ? -14.613 4.015 13.988 1.00 92.06 84 LYS A C 1
ATOM 686 O O . LYS A 1 84 ? -14.239 3.300 13.065 1.00 92.06 84 LYS A O 1
ATOM 691 N N . ASP A 1 85 ? -15.455 5.032 13.821 1.00 93.38 85 ASP A N 1
ATOM 692 C CA . ASP A 1 85 ? -16.031 5.395 12.522 1.00 93.38 85 ASP A CA 1
ATOM 693 C C . ASP A 1 85 ? -14.953 5.822 11.512 1.00 93.38 85 ASP A C 1
ATOM 695 O O . ASP A 1 85 ? -14.957 5.379 10.366 1.00 93.38 85 ASP A O 1
ATOM 699 N N . ILE A 1 86 ? -13.955 6.605 11.936 1.00 93.19 86 ILE A N 1
ATOM 700 C CA . ILE A 1 86 ? -12.819 6.958 11.070 1.00 93.19 86 ILE A CA 1
ATOM 701 C C . ILE A 1 86 ? -12.037 5.709 10.641 1.00 93.19 86 ILE A C 1
ATOM 703 O O . ILE A 1 86 ? -11.693 5.598 9.467 1.00 93.19 86 ILE A O 1
ATOM 707 N N . ILE A 1 87 ? -11.755 4.776 11.558 1.00 92.06 87 ILE A N 1
ATOM 708 C CA . ILE A 1 87 ? -11.037 3.533 11.227 1.00 92.06 87 ILE A CA 1
ATOM 709 C C . ILE A 1 87 ? -11.826 2.722 10.195 1.00 92.06 87 ILE A C 1
ATOM 711 O O . ILE A 1 87 ? -11.261 2.330 9.176 1.00 92.06 87 ILE A O 1
ATOM 715 N N . TYR A 1 88 ? -13.130 2.544 10.417 1.00 90.56 88 TYR A N 1
ATOM 716 C CA . TYR A 1 88 ? -14.012 1.835 9.492 1.00 90.56 88 TYR A CA 1
ATOM 717 C C . TYR A 1 88 ? -14.017 2.484 8.100 1.00 90.56 88 TYR A C 1
ATOM 719 O O . TYR A 1 88 ? -13.748 1.826 7.097 1.00 90.56 88 TYR A O 1
ATOM 727 N N . ASN A 1 89 ? -14.212 3.804 8.038 1.00 91.38 89 ASN A N 1
ATOM 728 C CA . ASN A 1 89 ? -14.216 4.548 6.779 1.00 91.38 89 ASN A CA 1
ATOM 729 C C . ASN A 1 89 ? -12.856 4.536 6.064 1.00 91.38 89 ASN A C 1
ATOM 731 O O . ASN A 1 89 ? -12.808 4.673 4.846 1.00 91.38 89 ASN A O 1
ATOM 735 N N . LEU A 1 90 ? -11.738 4.428 6.788 1.00 89.88 90 LEU A N 1
ATOM 736 C CA . LEU A 1 90 ? -10.412 4.302 6.178 1.00 89.88 90 LEU A CA 1
ATOM 737 C C . LEU A 1 90 ? -10.157 2.897 5.622 1.00 89.88 90 LEU A C 1
ATOM 739 O O . LEU A 1 90 ? -9.460 2.791 4.612 1.00 89.88 90 LEU A O 1
ATOM 743 N N . ARG A 1 91 ? -10.712 1.857 6.255 1.00 87.75 91 ARG A N 1
ATOM 744 C CA . ARG A 1 91 ? -10.605 0.460 5.815 1.00 87.75 91 ARG A CA 1
ATOM 745 C C . ARG A 1 91 ? -11.408 0.198 4.537 1.00 87.75 91 ARG A C 1
ATOM 747 O O . ARG A 1 91 ? -10.863 -0.364 3.597 1.00 87.75 91 ARG A O 1
ATOM 754 N N . GLU A 1 92 ? -12.650 0.676 4.473 1.00 85.12 92 GLU A N 1
ATOM 755 C CA . GLU A 1 92 ? -13.596 0.434 3.363 1.00 85.12 92 GLU A CA 1
ATOM 756 C C . GLU A 1 92 ? -13.432 1.398 2.169 1.00 85.12 92 GLU A C 1
ATOM 758 O O . GLU A 1 92 ? -14.302 1.502 1.303 1.00 85.12 92 GLU A O 1
ATOM 763 N N . ARG A 1 93 ? -12.336 2.163 2.103 1.00 80.19 93 ARG A N 1
ATOM 764 C CA . ARG A 1 93 ? -12.087 3.071 0.974 1.00 80.19 93 ARG A CA 1
ATOM 765 C C . ARG A 1 93 ? -11.765 2.280 -0.293 1.00 80.19 93 ARG A C 1
ATOM 767 O O . ARG A 1 93 ? -10.605 1.966 -0.551 1.00 80.19 93 ARG A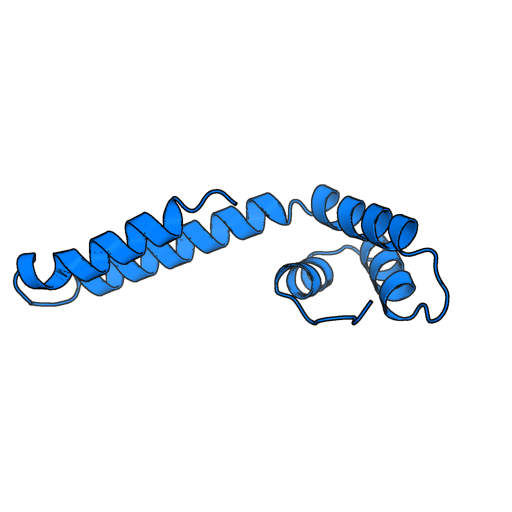 O 1
ATOM 774 N N . GLU A 1 94 ? -12.774 2.045 -1.124 1.00 55.22 94 GLU A N 1
ATOM 775 C CA . GLU A 1 94 ? -12.553 1.757 -2.541 1.00 55.22 94 GLU A CA 1
ATOM 776 C C . GLU A 1 94 ? -12.123 3.039 -3.278 1.00 55.22 94 GLU A C 1
ATOM 778 O O . GLU A 1 94 ? -12.624 4.135 -3.003 1.00 55.22 94 GLU A O 1
ATOM 783 N N . VAL A 1 95 ? -11.154 2.902 -4.190 1.00 50.19 95 VAL A N 1
ATOM 784 C CA . VAL A 1 95 ? -10.625 3.973 -5.057 1.00 50.19 95 VAL A CA 1
ATOM 785 C C . VAL A 1 95 ? -10.858 3.603 -6.510 1.00 50.19 95 VAL A C 1
ATOM 787 O O . VAL A 1 95 ? -10.517 2.451 -6.865 1.00 50.19 95 VAL A O 1
#

Organism: NCBI:txid1076179

Secondary structure (DSSP, 8-state):
------HHHHHHHHH--HHHHHHHHHHHH-SS--HHHHHHHHHHHHHHTTHHHHHHHHHHHHHHHHHHHHHTS-S-GGGGHHHHHHHHHHHT---